Protein AF-A0A6V7IFE1-F1 (afdb_monomer_lite)

Radius of gyration: 11.65 Å; chains: 1; bounding box: 20×25×28 Å

Sequence (45 aa):
DHYWKLTSDGVASGYPRLISNAWKGLPGNIDAAFTYKNGKTYFFK

pLDDT: mean 92.1, std 3.64, range [82.5, 96.62]

Organism: NCBI:txid1563983

InterPro domains:
  IPR018486 Hemopexin, conserved site [PS00024] (19-34)
  IPR018487 Hemopexin-like repeats [PF00045] (1-27)
  IPR018487 Hemopexin-like repeats [PF00045] (30-45)
  IPR018487 Hemopexin-like repeats [PS51642] (1-26)
  IPR018487 Hemopexin-like repeats [PS51642] (27-45)
  IPR036375 Hemopexin-like domain superfamily [G3DSA:2.110.10.10] (1-45)
  IPR036375 Hemopexin-like domain superfamily [SSF50923] (1-45)

Secondary structure (DSSP, 8-state):
-EE--EETTEEPTT-SEEHHHHSTTPPSS-SEEEE-TTS-EEEE-

Structure (mmCIF, N/CA/C/O backbone):
data_AF-A0A6V7IFE1-F1
#
_entry.id   AF-A0A6V7IFE1-F1
#
loop_
_atom_site.group_PDB
_atom_site.id
_atom_site.type_symbol
_atom_site.label_atom_id
_atom_site.label_alt_id
_atom_site.label_comp_id
_atom_site.label_asym_id
_atom_site.label_entity_id
_atom_site.label_seq_id
_atom_site.pdbx_PDB_ins_code
_atom_site.Cartn_x
_atom_site.Cartn_y
_atom_site.Cartn_z
_atom_site.occupancy
_atom_site.B_iso_or_equiv
_atom_site.auth_seq_id
_atom_site.auth_comp_id
_atom_site.auth_asym_id
_atom_site.auth_atom_id
_atom_site.pdbx_PDB_model_num
ATOM 1 N N . ASP A 1 1 ? -8.903 -10.164 -0.941 1.00 84.62 1 ASP A N 1
ATOM 2 C CA . ASP A 1 1 ? -7.811 -10.549 -0.009 1.00 84.62 1 ASP A CA 1
ATOM 3 C C . ASP A 1 1 ? -6.413 -10.511 -0.599 1.00 84.62 1 ASP A C 1
ATOM 5 O O . ASP A 1 1 ? -5.452 -10.647 0.151 1.00 84.62 1 ASP A O 1
ATOM 9 N N . HIS A 1 2 ? -6.270 -10.321 -1.910 1.00 91.56 2 HIS A N 1
AT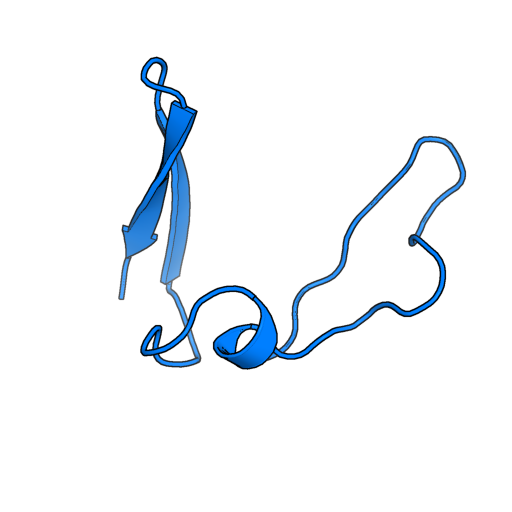OM 10 C CA . HIS A 1 2 ? -4.967 -10.225 -2.549 1.00 91.56 2 HIS A CA 1
ATOM 1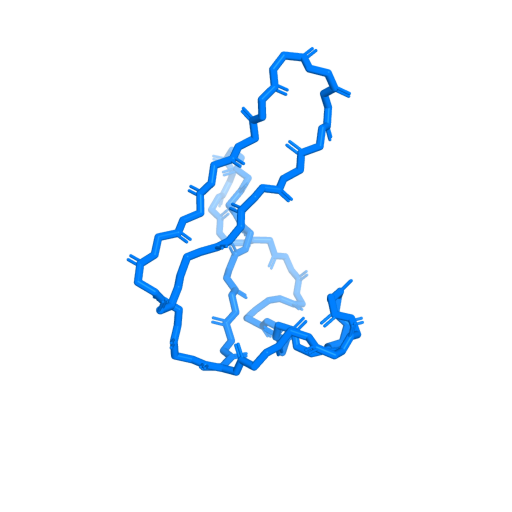1 C C . HIS A 1 2 ? -4.688 -8.792 -3.007 1.00 91.56 2 HIS A C 1
ATOM 13 O O . HIS A 1 2 ? -5.623 -8.025 -3.224 1.00 91.56 2 HIS A O 1
ATOM 19 N N . TYR A 1 3 ? -3.413 -8.447 -3.160 1.00 91.88 3 TYR A N 1
ATOM 20 C CA . TYR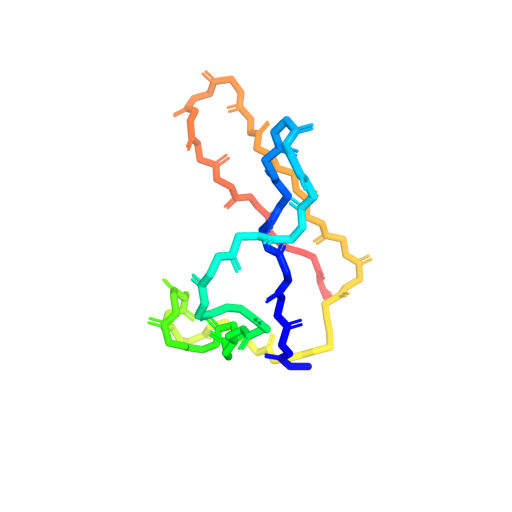 A 1 3 ? -2.964 -7.182 -3.730 1.00 91.88 3 TYR A CA 1
ATOM 21 C C . TYR A 1 3 ? -1.935 -7.421 -4.836 1.00 91.88 3 TYR A C 1
ATOM 23 O O . TYR A 1 3 ? -1.203 -8.417 -4.825 1.00 91.88 3 TYR A O 1
ATOM 31 N N . TRP A 1 4 ? -1.874 -6.484 -5.778 1.00 94.69 4 TRP A N 1
ATOM 32 C CA . TRP A 1 4 ? -0.889 -6.447 -6.852 1.00 94.69 4 TRP A CA 1
ATOM 33 C C . TRP A 1 4 ? 0.087 -5.308 -6.599 1.00 94.69 4 TRP A C 1
ATOM 35 O O . TRP A 1 4 ? -0.290 -4.245 -6.107 1.00 94.69 4 TRP A O 1
ATOM 45 N N . LYS A 1 5 ? 1.347 -5.529 -6.963 1.00 94.62 5 LYS A N 1
ATOM 46 C CA . LYS A 1 5 ? 2.351 -4.474 -7.040 1.00 94.62 5 LYS A CA 1
ATOM 47 C C . LYS A 1 5 ? 2.642 -4.209 -8.508 1.00 94.62 5 LYS A C 1
ATOM 49 O O . LYS A 1 5 ? 2.939 -5.148 -9.243 1.00 94.62 5 LYS A O 1
ATOM 54 N N . LEU A 1 6 ? 2.571 -2.945 -8.906 1.00 95.81 6 LEU A N 1
ATOM 55 C CA . LEU A 1 6 ? 2.927 -2.501 -10.249 1.00 95.81 6 LEU A CA 1
ATOM 56 C C . LEU A 1 6 ? 4.341 -1.909 -10.244 1.00 95.81 6 LEU A C 1
ATOM 58 O O . LEU A 1 6 ? 4.729 -1.209 -9.306 1.00 95.81 6 LEU A O 1
ATOM 62 N N . THR A 1 7 ? 5.109 -2.224 -11.279 1.00 95.19 7 THR A N 1
ATOM 63 C CA . THR A 1 7 ? 6.405 -1.635 -11.630 1.00 95.19 7 THR A CA 1
ATOM 64 C C . THR A 1 7 ? 6.272 -0.886 -12.957 1.00 95.19 7 THR A C 1
ATOM 66 O O . THR A 1 7 ? 5.200 -0.875 -13.564 1.00 95.19 7 THR A O 1
ATOM 69 N N . SER A 1 8 ? 7.360 -0.268 -13.422 1.00 95.69 8 SER A N 1
ATOM 70 C CA . SER A 1 8 ? 7.431 0.329 -14.764 1.00 95.69 8 SER A CA 1
ATOM 71 C C . SER A 1 8 ? 7.062 -0.654 -15.877 1.00 95.69 8 SER A C 1
ATOM 73 O O . SER A 1 8 ? 6.492 -0.246 -16.882 1.00 95.69 8 SER A O 1
ATOM 75 N N . ASP A 1 9 ? 7.340 -1.942 -15.666 1.00 94.75 9 ASP A N 1
ATOM 76 C CA . ASP A 1 9 ? 7.217 -2.990 -16.684 1.00 94.75 9 ASP A CA 1
ATOM 77 C C . ASP A 1 9 ? 5.935 -3.829 -16.526 1.00 94.75 9 ASP A C 1
ATOM 79 O O . ASP A 1 9 ? 5.755 -4.837 -17.208 1.00 94.75 9 ASP A O 1
ATOM 83 N N . GLY A 1 10 ? 5.033 -3.435 -15.618 1.00 95.50 10 GLY A N 1
ATOM 84 C CA . GLY A 1 10 ? 3.755 -4.108 -15.383 1.00 95.50 10 GLY A CA 1
ATOM 85 C C . GLY A 1 10 ? 3.633 -4.720 -13.989 1.00 95.50 10 GLY A C 1
ATOM 86 O O . GLY A 1 10 ? 4.028 -4.122 -12.992 1.00 95.50 10 GLY A O 1
ATOM 87 N N . VAL A 1 11 ? 3.011 -5.895 -13.879 1.00 96.38 11 VAL A N 1
ATOM 88 C CA . VAL A 1 11 ? 2.828 -6.567 -12.582 1.00 96.38 11 VAL A CA 1
ATOM 89 C C . VAL A 1 11 ? 4.157 -7.165 -12.121 1.00 96.38 11 VAL A C 1
ATOM 91 O O . VAL A 1 11 ? 4.794 -7.924 -12.847 1.00 96.38 11 VAL A O 1
ATOM 94 N N . ALA A 1 12 ? 4.563 -6.856 -10.890 1.00 96.50 12 ALA A N 1
ATOM 95 C CA . ALA A 1 12 ? 5.781 -7.400 -10.306 1.00 96.50 12 ALA A CA 1
ATOM 96 C C . ALA A 1 12 ? 5.724 -8.936 -10.196 1.00 96.50 12 ALA A C 1
ATOM 98 O O . ALA A 1 12 ? 4.696 -9.509 -9.832 1.00 96.50 12 ALA A O 1
ATOM 99 N N . SER A 1 13 ? 6.856 -9.606 -10.429 1.00 95.50 13 SER A N 1
ATOM 100 C CA . SER A 1 13 ? 6.949 -11.064 -10.293 1.00 95.50 13 SER A CA 1
ATOM 101 C C . SER A 1 13 ? 6.604 -11.535 -8.872 1.00 95.50 13 SER A C 1
ATOM 103 O O . SER A 1 13 ? 6.994 -10.921 -7.874 1.00 95.50 13 SER A O 1
ATOM 105 N N . GLY A 1 14 ? 5.849 -12.632 -8.779 1.00 93.25 14 GLY A N 1
ATOM 106 C CA . GLY A 1 14 ? 5.377 -13.190 -7.510 1.00 93.25 14 GLY A CA 1
ATOM 107 C C . GLY A 1 14 ? 4.191 -12.448 -6.883 1.00 93.25 14 GLY A C 1
ATOM 108 O O . GLY A 1 14 ? 3.981 -12.590 -5.677 1.00 93.25 14 GLY A O 1
ATOM 109 N N . TYR A 1 15 ? 3.453 -11.658 -7.670 1.00 95.56 15 TYR A N 1
ATOM 110 C CA . TYR A 1 15 ? 2.141 -11.091 -7.342 1.00 95.56 15 TYR A CA 1
ATOM 111 C C . TYR A 1 15 ? 1.053 -11.694 -8.254 1.00 95.56 15 TYR A C 1
ATOM 113 O O . TYR A 1 15 ? 1.377 -12.095 -9.372 1.00 95.56 15 TYR A O 1
ATOM 121 N N . PRO A 1 16 ? -0.227 -11.741 -7.836 1.00 94.06 16 PRO A N 1
ATOM 122 C CA . PRO A 1 16 ? -0.785 -11.202 -6.593 1.00 94.06 16 PRO A CA 1
ATOM 123 C C . PRO A 1 16 ? -0.331 -11.932 -5.326 1.00 94.06 16 PRO A C 1
ATOM 125 O O . PRO A 1 16 ? -0.013 -13.117 -5.350 1.00 94.06 16 PRO A O 1
ATOM 128 N N . ARG A 1 17 ? -0.325 -11.217 -4.196 1.00 92.81 17 ARG A N 1
ATOM 129 C CA . ARG A 1 17 ? -0.026 -11.777 -2.866 1.00 92.81 17 ARG A CA 1
ATOM 130 C C . ARG A 1 17 ? -1.168 -11.538 -1.903 1.00 92.81 17 ARG A C 1
ATOM 132 O O . ARG A 1 17 ? -1.901 -10.568 -2.052 1.00 92.81 17 ARG A O 1
ATOM 139 N N . LEU A 1 18 ? -1.288 -12.396 -0.896 1.00 91.06 18 LEU A N 1
ATOM 140 C CA . LEU A 1 18 ? -2.231 -12.187 0.197 1.00 91.06 18 LEU A CA 1
ATOM 141 C C . LEU A 1 18 ? -1.876 -10.918 0.975 1.00 91.06 18 LEU A C 1
ATOM 143 O O . LEU A 1 18 ? -0.727 -10.721 1.374 1.00 91.06 18 LEU A O 1
ATOM 147 N N . ILE A 1 19 ? -2.885 -10.087 1.226 1.00 89.62 19 ILE A N 1
ATOM 148 C CA . ILE A 1 19 ? -2.775 -8.884 2.057 1.00 89.62 19 ILE A CA 1
ATOM 149 C C . ILE A 1 19 ? -2.317 -9.275 3.466 1.00 89.62 19 ILE A C 1
ATOM 151 O O . ILE A 1 19 ? -1.398 -8.662 3.996 1.00 89.62 19 ILE A O 1
ATOM 155 N N . SER A 1 20 ? -2.870 -10.348 4.035 1.00 89.62 20 SER A N 1
ATOM 156 C CA . SER A 1 20 ? -2.525 -10.839 5.377 1.00 89.62 20 SER A CA 1
ATOM 157 C C . SER A 1 20 ? -1.056 -11.246 5.543 1.00 89.62 20 SER A C 1
ATOM 159 O O . SER A 1 20 ? -0.534 -11.187 6.656 1.00 89.62 20 SER A O 1
ATOM 161 N N . ASN A 1 21 ? -0.372 -11.620 4.454 1.00 90.12 21 ASN A N 1
ATOM 162 C CA . ASN A 1 21 ? 1.054 -11.956 4.486 1.00 90.12 21 ASN A CA 1
ATOM 163 C C . ASN A 1 21 ? 1.936 -10.707 4.615 1.00 90.12 21 ASN A C 1
ATOM 165 O O . ASN A 1 21 ? 3.019 -10.783 5.188 1.00 90.12 21 ASN A O 1
ATOM 169 N N . ALA A 1 22 ? 1.494 -9.574 4.063 1.00 88.62 22 ALA A N 1
ATOM 170 C CA . ALA A 1 22 ? 2.228 -8.310 4.108 1.00 88.62 22 ALA A CA 1
ATOM 171 C C . ALA A 1 22 ? 1.801 -7.431 5.297 1.00 88.62 22 ALA A C 1
ATOM 173 O O . ALA A 1 22 ? 2.640 -6.784 5.919 1.00 88.62 22 ALA A O 1
ATOM 174 N N . TRP A 1 23 ? 0.516 -7.455 5.649 1.00 89.31 23 TRP A N 1
ATOM 175 C CA . TRP A 1 23 ? -0.076 -6.710 6.757 1.00 89.31 23 TRP A CA 1
ATOM 176 C C . TRP A 1 23 ? -0.782 -7.676 7.707 1.00 89.31 23 T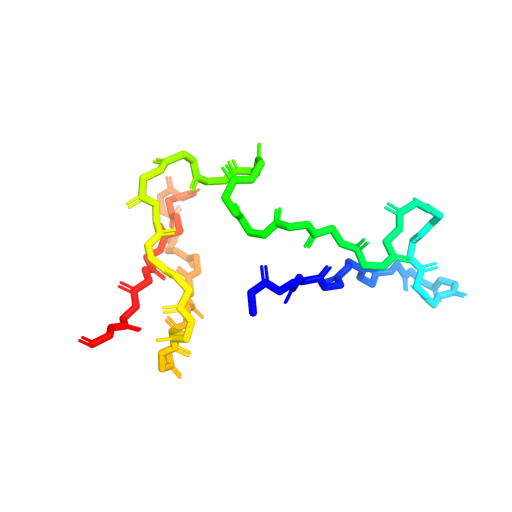RP A C 1
ATOM 178 O O . TRP A 1 23 ? -1.975 -7.964 7.584 1.00 89.31 23 TRP A O 1
ATOM 188 N N . LYS A 1 24 ? -0.021 -8.204 8.669 1.00 89.25 24 LYS A N 1
ATOM 189 C CA . LYS A 1 24 ? -0.537 -9.161 9.652 1.00 89.25 24 LYS A CA 1
ATOM 190 C C . LYS A 1 24 ? -1.661 -8.527 10.477 1.00 89.25 24 LYS A C 1
ATOM 192 O O . LYS A 1 24 ? -1.470 -7.476 11.080 1.00 89.25 24 LYS A O 1
ATOM 197 N N . GLY A 1 25 ? -2.812 -9.194 10.523 1.00 86.81 25 GLY A N 1
ATOM 198 C CA . GLY A 1 25 ? -3.990 -8.736 11.268 1.00 86.81 25 GLY A CA 1
ATOM 199 C C . GLY A 1 25 ? -4.884 -7.749 10.512 1.00 86.81 25 GLY A C 1
ATOM 200 O O . GLY A 1 25 ? -5.938 -7.394 11.030 1.00 86.81 25 GLY A O 1
ATOM 201 N N . LEU A 1 26 ? -4.513 -7.340 9.294 1.00 88.50 26 LEU A N 1
ATOM 202 C CA . LEU A 1 26 ? -5.387 -6.539 8.446 1.00 88.50 26 LEU A CA 1
ATOM 203 C C . LEU A 1 26 ? -6.471 -7.449 7.842 1.00 88.50 26 LEU A C 1
ATOM 205 O O . LEU A 1 26 ? -6.131 -8.398 7.124 1.00 88.50 26 LEU A O 1
ATOM 209 N N . PRO A 1 27 ? -7.762 -7.214 8.134 1.00 82.50 27 PRO A N 1
ATOM 210 C CA . PRO A 1 27 ? -8.828 -8.001 7.541 1.00 82.50 27 PRO A CA 1
ATOM 211 C C . PRO A 1 27 ? -8.892 -7.757 6.031 1.00 82.50 27 PRO A C 1
ATOM 213 O O . PRO A 1 27 ? -8.609 -6.665 5.542 1.00 82.50 27 PRO A O 1
ATOM 216 N N . GLY A 1 28 ? -9.293 -8.786 5.289 1.00 83.69 28 GLY A N 1
ATOM 217 C CA . GLY A 1 28 ? -9.617 -8.647 3.874 1.00 83.69 28 GLY A CA 1
ATOM 218 C C . GLY A 1 28 ? -10.822 -7.732 3.636 1.00 83.69 28 GLY A C 1
ATOM 219 O O . GLY A 1 28 ? -11.526 -7.357 4.580 1.00 83.69 28 GLY A O 1
ATOM 220 N N . ASN A 1 29 ? -11.079 -7.439 2.358 1.00 86.56 29 ASN A N 1
ATOM 221 C CA . ASN A 1 29 ? -12.182 -6.589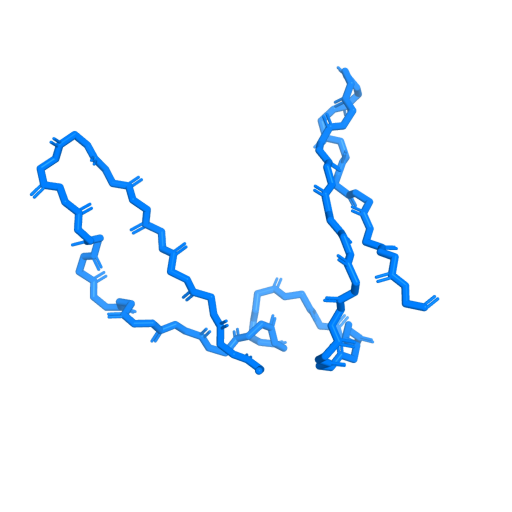 1.889 1.00 86.56 29 ASN A CA 1
ATOM 222 C C . ASN A 1 29 ? -12.144 -5.187 2.533 1.00 86.56 29 ASN A C 1
ATOM 224 O O . ASN A 1 29 ? -12.869 -4.902 3.481 1.00 86.56 29 ASN A O 1
ATOM 228 N N . ILE A 1 30 ? -11.181 -4.387 2.072 1.00 90.88 30 ILE A N 1
ATOM 229 C CA . ILE A 1 30 ? -10.849 -3.045 2.566 1.00 90.88 30 ILE A CA 1
ATOM 230 C C . ILE A 1 30 ? -11.469 -2.036 1.594 1.00 90.88 30 ILE A C 1
ATOM 232 O O . ILE A 1 30 ? -11.350 -2.231 0.383 1.00 90.88 30 ILE A O 1
ATOM 236 N N . ASP A 1 31 ? -12.058 -0.958 2.104 1.00 92.56 31 ASP A N 1
ATOM 237 C CA . ASP A 1 31 ? -12.722 0.078 1.305 1.00 92.56 31 ASP A CA 1
ATOM 238 C C . ASP A 1 31 ? -11.727 1.042 0.652 1.00 92.56 31 ASP A C 1
ATOM 240 O O . ASP A 1 31 ? -11.894 1.446 -0.499 1.00 92.56 31 ASP A O 1
ATOM 244 N N . ALA A 1 32 ? -10.675 1.425 1.385 1.00 92.44 32 ALA A N 1
ATOM 245 C CA . ALA A 1 32 ? -9.656 2.354 0.902 1.00 92.44 32 ALA A CA 1
ATOM 246 C C . ALA A 1 32 ? -8.307 2.175 1.611 1.00 92.44 32 ALA A C 1
ATOM 248 O O . ALA A 1 32 ? -8.224 1.665 2.730 1.00 92.44 32 ALA A O 1
ATOM 249 N N . ALA A 1 33 ? -7.233 2.650 0.977 1.00 93.44 33 ALA A N 1
ATOM 250 C CA . ALA A 1 33 ? -5.914 2.743 1.591 1.00 93.44 33 ALA A CA 1
ATOM 251 C C . ALA A 1 33 ? -5.144 3.963 1.073 1.00 93.44 33 ALA A C 1
ATOM 253 O O . ALA A 1 33 ? -5.229 4.292 -0.110 1.00 93.44 33 ALA A O 1
ATOM 254 N N . PHE A 1 34 ? -4.357 4.615 1.932 1.00 94.81 34 PHE A N 1
ATOM 255 C CA . PHE A 1 34 ? -3.417 5.656 1.503 1.00 94.81 34 PHE A CA 1
ATOM 256 C C . PHE A 1 34 ? -2.183 5.729 2.405 1.00 94.81 34 PHE A C 1
ATOM 258 O O . PHE A 1 34 ? -2.234 5.392 3.588 1.00 94.81 34 PHE A O 1
ATOM 265 N N . THR A 1 35 ? -1.068 6.209 1.858 1.00 95.31 35 THR A N 1
ATOM 266 C CA . THR A 1 35 ? 0.164 6.463 2.615 1.00 95.31 35 THR A CA 1
ATOM 267 C C . THR A 1 35 ? 0.278 7.949 2.933 1.00 95.31 35 THR A C 1
ATOM 269 O O . THR A 1 35 ? 0.230 8.788 2.034 1.00 95.31 35 THR A O 1
ATOM 272 N N . TYR A 1 36 ? 0.418 8.293 4.213 1.00 95.94 36 TYR A N 1
ATOM 273 C CA . TYR A 1 36 ? 0.589 9.679 4.642 1.00 95.94 36 TYR A CA 1
ATOM 274 C C . TYR A 1 36 ? 2.059 10.109 4.579 1.00 95.94 36 TYR A C 1
ATOM 276 O O . TYR A 1 36 ? 2.971 9.285 4.502 1.00 95.94 36 TYR A O 1
ATOM 284 N N . LYS A 1 37 ? 2.308 11.420 4.679 1.00 96.62 37 LYS A N 1
ATOM 285 C CA . LYS A 1 37 ? 3.655 12.021 4.605 1.00 96.62 37 LYS A CA 1
ATOM 286 C C . LYS A 1 37 ? 4.638 11.497 5.662 1.00 96.62 37 LYS A C 1
ATOM 288 O O . LYS A 1 37 ? 5.839 11.654 5.502 1.00 96.62 37 LYS A O 1
ATOM 293 N N . ASN A 1 38 ? 4.140 10.866 6.725 1.00 96.19 38 ASN A N 1
ATOM 294 C CA . ASN A 1 38 ? 4.953 10.206 7.751 1.00 96.19 38 ASN A CA 1
ATOM 295 C C . ASN A 1 38 ? 5.408 8.782 7.358 1.00 96.19 38 ASN A C 1
ATOM 297 O O . ASN A 1 38 ? 5.935 8.063 8.205 1.00 96.19 38 ASN A O 1
ATOM 301 N N . GLY A 1 39 ? 5.149 8.345 6.121 1.00 94.06 39 GLY A N 1
ATOM 302 C CA . GLY A 1 39 ? 5.494 7.013 5.620 1.00 94.06 39 GLY A CA 1
ATOM 303 C C . GLY A 1 39 ? 4.578 5.889 6.113 1.00 94.06 39 GLY A C 1
ATOM 304 O O . GLY A 1 39 ? 4.785 4.733 5.748 1.00 94.06 39 GLY A O 1
ATOM 305 N N . LYS A 1 40 ? 3.557 6.190 6.926 1.00 92.69 40 LYS A N 1
ATOM 306 C CA . LYS A 1 40 ? 2.592 5.191 7.401 1.00 92.69 40 LYS A CA 1
ATOM 307 C C . LYS A 1 40 ? 1.455 5.031 6.402 1.00 92.69 40 LYS A C 1
ATOM 309 O O . LYS A 1 40 ? 0.947 6.013 5.865 1.00 92.69 40 LYS A O 1
ATOM 314 N N . THR A 1 41 ? 1.044 3.785 6.189 1.00 92.38 41 THR A N 1
ATOM 315 C CA . THR A 1 41 ? -0.119 3.448 5.360 1.00 92.38 41 THR A CA 1
ATOM 316 C C . THR A 1 41 ? -1.323 3.185 6.249 1.00 92.38 41 THR A C 1
ATOM 318 O O . THR A 1 41 ? -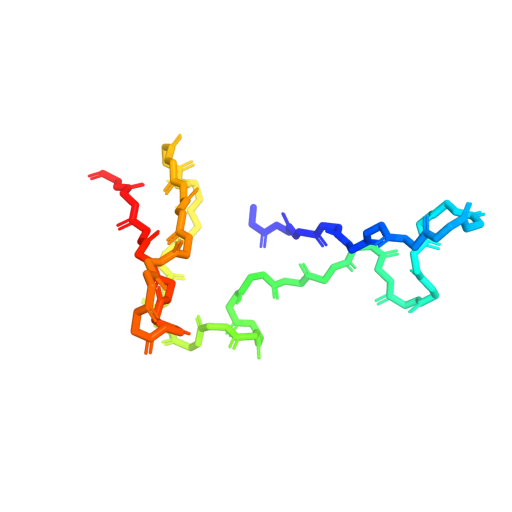1.228 2.436 7.220 1.00 92.38 41 THR A O 1
ATOM 321 N N . TYR A 1 42 ? -2.434 3.824 5.913 1.00 92.38 42 TYR A N 1
ATOM 322 C CA . TYR A 1 42 ? -3.712 3.738 6.600 1.00 92.38 42 TYR A CA 1
ATOM 323 C C . TYR A 1 42 ? -4.683 2.959 5.719 1.00 92.38 42 TYR A C 1
ATOM 325 O O . TYR A 1 42 ? -4.694 3.153 4.504 1.00 92.38 42 TYR A O 1
ATOM 333 N N . PHE A 1 43 ? -5.477 2.092 6.338 1.00 93.38 43 PHE A N 1
ATOM 334 C CA . PHE A 1 43 ? -6.481 1.253 5.686 1.00 93.38 43 PHE A CA 1
ATOM 335 C C . PHE A 1 43 ? -7.853 1.544 6.300 1.00 93.38 43 PHE A C 1
ATOM 337 O O . PHE A 1 43 ? -7.937 1.780 7.506 1.00 93.38 43 PHE A O 1
ATOM 344 N N . PHE A 1 44 ? -8.900 1.517 5.479 1.00 92.00 44 PHE A N 1
ATOM 345 C CA . PHE A 1 44 ? -10.282 1.824 5.852 1.00 92.00 44 PHE A CA 1
ATOM 346 C C . PHE A 1 44 ? -11.181 0.637 5.545 1.00 92.00 44 PHE A C 1
ATOM 348 O O . PHE A 1 44 ? -11.039 0.018 4.494 1.00 92.00 44 PHE A O 1
ATOM 355 N N . LYS A 1 45 ? -12.079 0.326 6.468 1.00 85.19 45 LYS A N 1
ATOM 356 C CA . LYS A 1 45 ? -13.088 -0.722 6.373 1.00 85.19 45 LYS A CA 1
ATOM 357 C C . LYS A 1 45 ? -14.331 -0.267 7.136 1.00 85.19 45 LYS A C 1
ATOM 359 O O . LYS A 1 45 ? -14.149 0.615 8.010 1.00 85.19 45 LYS A O 1
#

Foldseek 3Di:
DWDFDADPVGTDPPDRDDPCVVPPPDDPDWPDWDADPVRDIDTHD